Protein AF-A0A8X6TLB6-F1 (afdb_monomer_lite)

pLDDT: mean 74.16, std 19.73, range [37.72, 97.56]

Secondary structure (DSSP, 8-state):
------------------------------------S-----------------SSS------PPPTTHHHHHHHHHHHH----SS-HHHHHHHHHHHHHTT-TT----TTHHHH-

Radius of gyration: 33.36 Å; chains: 1; bounding box: 54×80×88 Å

Organism: Nephila pilipes (NCBI:txid299642)

InterPro domains:
  IPR000164 Histone H3/CENP-A [PR00622] (26-40)
  IPR000164 Histone H3/CENP-A [PR00622] (40-54)
  IPR000164 Histone H3/CENP-A [PR00622] (57-78)
  IPR000164 Histone H3/CENP-A [PR00622] (81-98)
  IPR000164 Histone H3/CENP-A [PR00622] (103-116)
  IPR000164 Histone H3/CENP-A [PS00322] (38-44)
  IPR000164 Histone H3/CENP-A [PTHR11426] (25-114)
  IPR000164 Histone H3/CENP-A [SM00428] (57-116)
  IPR007125 Core Histone H2A/H2B/H3 domain [PF00125] (67-116)
  IPR009072 Histone-fold [G3DSA:1.10.20.10] (25-116)
  IPR009072 Histone-fold [SSF47113] (25-115)

Foldseek 3Di:
DDDDDDDDDDDDDDDDDDDDDDDDDDDDDPDPDPPDDDDDDDDDDDDDDDDDDDPDDDDPPPDDDDPPPVVVVVVVVCVVDPDDPDDLVVLVVVVQVVVCVVPPDDDDDPVVSVVD

Structure (mmCIF, N/CA/C/O backbone):
data_AF-A0A8X6TLB6-F1
#
_entry.id   AF-A0A8X6TLB6-F1
#
loop_
_atom_site.group_PDB
_atom_site.id
_atom_site.type_symbol
_atom_site.label_atom_id
_atom_site.label_alt_id
_atom_site.label_comp_id
_atom_site.label_asym_id
_atom_site.label_entity_id
_atom_site.label_seq_id
_atom_site.pdbx_PDB_ins_code
_atom_site.Cartn_x
_atom_site.Cartn_y
_atom_site.Cartn_z
_atom_site.occupancy
_atom_site.B_iso_or_equiv
_atom_site.auth_seq_id
_atom_site.auth_comp_id
_atom_site.auth_asym_id
_atom_site.auth_atom_id
_atom_site.pdbx_PDB_model_num
ATOM 1 N N . LEU A 1 1 ? 27.037 46.109 16.138 1.00 41.91 1 LEU A N 1
ATOM 2 C CA . LEU A 1 1 ? 25.844 45.888 15.294 1.00 41.91 1 LEU A CA 1
ATOM 3 C C . LEU A 1 1 ? 25.011 44.790 15.940 1.00 41.91 1 LEU A C 1
ATOM 5 O O . LEU A 1 1 ? 25.433 43.645 15.942 1.00 41.91 1 LEU A O 1
ATOM 9 N N . SER A 1 2 ? 24.047 45.209 16.761 1.00 37.72 2 SER A N 1
ATOM 10 C CA . SER A 1 2 ? 22.606 44.969 16.535 1.00 37.72 2 SER A CA 1
ATOM 11 C C . SER A 1 2 ? 22.229 43.531 16.906 1.00 37.72 2 SER A C 1
ATOM 13 O O . SER A 1 2 ? 22.502 42.603 16.161 1.00 37.72 2 SER A O 1
ATOM 15 N N . CYS A 1 3 ? 21.799 43.258 18.138 1.00 39.16 3 CYS A N 1
ATOM 16 C CA . CYS A 1 3 ? 20.465 43.564 18.675 1.00 39.16 3 CYS A CA 1
ATOM 17 C C . CYS A 1 3 ? 19.310 43.264 17.706 1.00 39.16 3 CYS A C 1
ATOM 19 O O . CYS A 1 3 ? 19.128 43.950 16.705 1.00 39.16 3 CYS A O 1
ATOM 21 N N . ASP A 1 4 ? 18.501 42.309 18.169 1.00 43.94 4 ASP A N 1
ATOM 22 C CA . ASP A 1 4 ? 17.037 42.291 18.157 1.00 43.94 4 ASP A CA 1
ATOM 23 C C . ASP A 1 4 ? 16.272 41.961 16.865 1.00 43.94 4 ASP A C 1
ATOM 25 O O . ASP A 1 4 ? 16.185 42.762 15.938 1.00 43.94 4 ASP A O 1
ATOM 29 N N . ARG A 1 5 ? 15.520 40.847 16.910 1.00 44.72 5 ARG A N 1
ATOM 30 C CA . ARG A 1 5 ? 14.085 40.931 17.256 1.00 44.72 5 ARG A CA 1
ATOM 31 C C . ARG A 1 5 ? 13.420 39.568 17.460 1.00 44.72 5 ARG A C 1
ATOM 33 O O . ARG A 1 5 ? 13.235 38.802 16.519 1.00 44.72 5 ARG A O 1
ATOM 40 N N . ARG A 1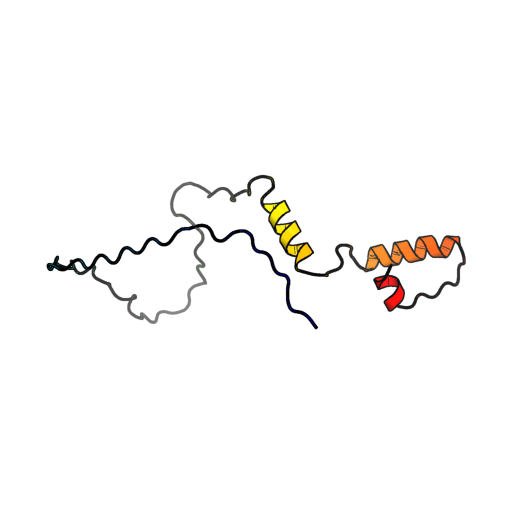 6 ? 12.929 39.336 18.684 1.00 51.91 6 ARG A N 1
ATOM 41 C CA . ARG A 1 6 ? 11.611 38.691 18.888 1.00 51.91 6 ARG A CA 1
ATOM 42 C C . ARG A 1 6 ? 10.505 39.692 18.471 1.00 51.91 6 ARG A C 1
ATOM 44 O O . ARG A 1 6 ? 10.801 40.884 18.392 1.00 51.91 6 ARG A O 1
ATOM 51 N N . PRO A 1 7 ? 9.246 39.273 18.225 1.00 49.97 7 PRO A N 1
ATOM 52 C CA . PRO A 1 7 ? 8.276 39.120 19.328 1.00 49.97 7 PRO A CA 1
ATOM 53 C C . PRO A 1 7 ? 7.376 37.868 19.165 1.00 49.97 7 PRO A C 1
ATOM 55 O O . PRO A 1 7 ? 7.131 37.409 18.061 1.00 49.97 7 PRO A O 1
ATOM 58 N N . HIS A 1 8 ? 6.992 37.133 20.213 1.00 43.62 8 HIS A N 1
ATOM 59 C CA . HIS A 1 8 ? 6.089 37.482 21.323 1.00 43.62 8 HIS A CA 1
ATOM 60 C C . HIS A 1 8 ? 4.609 37.551 20.913 1.00 43.62 8 HIS A C 1
ATOM 62 O O . HIS A 1 8 ? 4.155 38.589 20.462 1.00 43.62 8 HIS A O 1
ATOM 68 N N . VAL A 1 9 ? 3.880 36.451 21.137 1.00 44.78 9 VAL A N 1
ATOM 69 C CA . VAL A 1 9 ? 2.432 36.327 21.418 1.00 44.78 9 VAL A CA 1
ATOM 70 C C . VAL A 1 9 ? 2.210 34.821 21.670 1.00 44.78 9 VAL A C 1
ATOM 72 O O . VAL A 1 9 ? 2.509 34.021 20.803 1.00 44.78 9 VAL A O 1
ATOM 75 N N . PHE A 1 10 ? 1.827 34.278 22.821 1.00 41.34 10 PHE A N 1
ATOM 76 C CA . PHE A 1 10 ? 0.853 34.733 23.792 1.00 41.34 10 PHE A CA 1
ATOM 77 C C . PHE A 1 10 ? 1.151 34.018 25.124 1.00 41.34 10 PHE A C 1
ATOM 79 O O . PHE A 1 10 ? 0.873 32.835 25.314 1.00 41.34 10 PHE A O 1
ATOM 86 N N . THR A 1 11 ? 1.747 34.742 26.061 1.00 56.44 11 THR A N 1
ATOM 87 C CA . THR A 1 11 ? 1.569 34.483 27.486 1.00 56.44 11 THR A CA 1
ATOM 88 C C . THR A 1 11 ? 0.146 34.898 27.836 1.00 56.44 11 THR A C 1
ATOM 90 O O . THR A 1 11 ? -0.133 36.092 27.837 1.00 56.44 11 THR A O 1
ATOM 93 N N . TYR A 1 12 ? -0.748 33.959 28.138 1.00 50.94 12 TYR A N 1
ATOM 94 C CA . TYR A 1 12 ? -1.947 34.274 28.912 1.00 50.94 12 TYR A CA 1
ATOM 95 C C . TYR A 1 12 ? -2.300 33.093 29.823 1.00 50.94 12 TYR A C 1
ATOM 97 O O . TYR A 1 12 ? -2.732 32.041 29.371 1.00 50.94 12 TYR A O 1
ATOM 105 N N . ILE A 1 13 ? -2.012 33.303 31.109 1.00 53.81 13 ILE A N 1
ATOM 106 C CA . ILE A 1 13 ? -2.878 33.013 32.256 1.00 53.81 13 ILE A CA 1
ATOM 107 C C . ILE A 1 13 ? -3.474 31.598 32.312 1.00 53.81 13 ILE A C 1
ATOM 109 O O . ILE A 1 13 ? -4.457 31.306 31.653 1.00 53.81 13 ILE A O 1
ATOM 113 N N . PHE A 1 14 ? -2.955 30.767 33.219 1.00 40.72 14 PHE A N 1
ATOM 114 C CA . PHE A 1 14 ? -3.714 30.373 34.414 1.00 40.72 14 PHE A CA 1
ATOM 115 C C . PHE A 1 14 ? -2.767 29.734 35.436 1.00 40.72 14 PHE A C 1
ATOM 117 O O . PHE A 1 14 ? -2.520 28.531 35.459 1.00 40.72 14 PHE A O 1
ATOM 124 N N . ALA A 1 15 ? -2.238 30.582 36.315 1.00 48.41 15 ALA A N 1
ATOM 125 C CA . ALA A 1 15 ? -1.854 30.151 37.644 1.00 48.41 15 ALA A CA 1
ATOM 126 C C . ALA A 1 15 ? -3.144 29.935 38.449 1.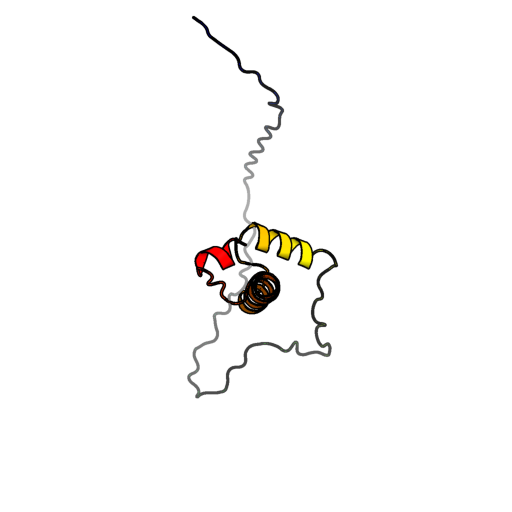00 48.41 15 ALA A C 1
ATOM 128 O O . ALA A 1 15 ? -3.870 30.891 38.708 1.00 48.41 15 ALA A O 1
ATOM 129 N N . PHE A 1 16 ? -3.422 28.704 38.879 1.00 39.78 16 PHE A N 1
ATOM 130 C CA . PHE A 1 16 ? -4.277 28.495 40.045 1.00 39.78 16 PHE A CA 1
ATOM 131 C C . PHE A 1 16 ? -3.664 27.446 40.966 1.00 39.78 16 PHE A C 1
ATOM 133 O O . PHE A 1 16 ? -3.756 26.237 40.763 1.00 39.78 16 PHE A O 1
ATOM 140 N N . ARG A 1 17 ? -2.994 27.970 41.991 1.00 49.84 17 ARG A N 1
ATOM 141 C CA . ARG A 1 17 ? -2.509 27.256 43.164 1.00 49.84 17 ARG A CA 1
ATOM 142 C C . ARG A 1 17 ? -3.713 27.007 44.073 1.00 49.84 17 ARG A C 1
ATOM 144 O O . ARG A 1 17 ? -4.372 27.951 44.491 1.00 49.84 17 ARG A O 1
ATOM 151 N N . SER A 1 18 ? -3.984 25.754 44.414 1.00 41.75 18 SER A N 1
ATOM 152 C CA . SER A 1 18 ? -4.810 25.406 45.574 1.00 41.75 18 SER A CA 1
ATOM 153 C C . SER A 1 18 ? -4.062 24.373 46.402 1.00 41.75 18 SER A C 1
ATOM 155 O O . SER A 1 18 ? -4.244 23.170 46.255 1.00 41.75 18 SER A O 1
ATOM 157 N N . ASP A 1 19 ? -3.186 24.882 47.266 1.00 51.09 19 ASP A N 1
ATOM 158 C CA . ASP A 1 19 ? -2.740 24.165 48.455 1.00 51.09 19 ASP A CA 1
ATOM 159 C C . ASP A 1 19 ? -3.902 24.217 49.458 1.00 51.09 19 ASP A C 1
ATOM 161 O O . ASP A 1 19 ? -4.246 25.278 49.982 1.00 51.09 19 ASP A O 1
ATOM 165 N N . LYS A 1 20 ? -4.572 23.079 49.654 1.00 49.84 20 LYS A N 1
ATOM 166 C CA . LYS A 1 20 ? -5.492 22.866 50.772 1.00 49.84 20 LYS A CA 1
ATOM 167 C C . LYS A 1 20 ? -4.922 21.768 51.657 1.00 49.84 20 LYS A C 1
ATOM 169 O O . LYS A 1 20 ? -5.300 20.604 51.538 1.00 49.84 20 LYS A O 1
ATOM 174 N N . ARG A 1 21 ? -4.068 22.153 52.605 1.00 49.78 21 ARG A N 1
ATOM 175 C CA . ARG A 1 21 ? -3.882 21.388 53.843 1.00 49.78 21 ARG A CA 1
ATOM 176 C C . ARG A 1 21 ? -5.231 21.263 54.557 1.00 49.78 21 ARG A C 1
ATOM 178 O O . ARG A 1 21 ? -5.762 22.244 55.069 1.00 49.78 21 ARG A O 1
ATOM 185 N N . LYS A 1 22 ? -5.776 20.047 54.602 1.00 51.97 22 LYS A N 1
ATOM 186 C CA . LYS A 1 22 ? -6.797 19.633 55.571 1.00 51.97 22 LYS A CA 1
ATOM 187 C C . LYS A 1 22 ? -6.155 18.627 56.528 1.00 51.97 22 LYS A C 1
ATOM 189 O O . LYS A 1 22 ? -5.985 17.468 56.176 1.00 51.97 22 LYS A O 1
ATOM 194 N N . ASN A 1 23 ? -5.816 19.087 57.730 1.00 50.81 23 ASN A N 1
ATOM 195 C CA . ASN A 1 23 ? -5.969 18.274 58.943 1.00 50.81 23 ASN A CA 1
ATOM 196 C C . ASN A 1 23 ? -7.495 18.253 59.214 1.00 50.81 23 ASN A C 1
ATOM 198 O O . ASN A 1 23 ? -8.156 19.236 58.887 1.00 50.81 23 ASN A O 1
ATOM 202 N N . ILE A 1 24 ? -8.175 17.203 59.682 1.00 51.59 24 ILE A N 1
ATOM 203 C CA . ILE A 1 24 ? -7.985 16.391 60.889 1.00 51.59 24 ILE A CA 1
ATOM 204 C C . ILE A 1 24 ? -8.808 15.085 60.722 1.00 51.59 24 ILE A C 1
ATOM 206 O O . ILE A 1 24 ? -9.794 15.064 59.988 1.00 51.59 24 ILE A O 1
ATOM 210 N N . ALA A 1 25 ? -8.448 14.085 61.530 1.00 50.53 25 ALA A N 1
ATOM 211 C CA . ALA A 1 25 ? -9.323 13.102 62.186 1.00 50.53 25 ALA A CA 1
ATOM 212 C C . ALA A 1 25 ? -9.684 11.800 61.441 1.00 50.53 25 ALA A C 1
ATOM 214 O O . ALA A 1 25 ? -10.551 11.732 60.577 1.00 50.53 25 ALA A O 1
ATOM 215 N N . CYS A 1 26 ? -8.996 10.749 61.902 1.00 48.03 26 CYS A N 1
ATOM 216 C CA . CYS A 1 26 ? -9.389 9.344 62.007 1.00 48.03 26 CYS A CA 1
ATOM 217 C C . CYS A 1 26 ? -10.827 9.000 61.576 1.00 48.03 26 CYS A C 1
ATOM 219 O O . CYS A 1 26 ? -11.798 9.363 62.235 1.00 48.03 26 CYS A O 1
ATOM 221 N N . THR A 1 27 ? -10.942 8.181 60.532 1.00 59.34 27 THR A N 1
ATOM 222 C CA . THR A 1 27 ? -12.111 7.327 60.309 1.00 59.34 27 THR A CA 1
ATOM 223 C C . THR A 1 27 ? -11.622 5.888 60.204 1.00 59.34 27 THR A C 1
ATOM 225 O O . THR A 1 27 ? -10.640 5.597 59.518 1.00 59.34 27 THR A O 1
ATOM 228 N N . HIS A 1 28 ? -12.264 4.997 60.961 1.00 60.44 28 HIS A N 1
ATOM 229 C CA . HIS A 1 28 ? -11.957 3.572 61.013 1.00 60.44 28 HIS A CA 1
ATOM 230 C C . HIS A 1 28 ? -11.846 2.985 59.598 1.00 60.44 28 HIS A C 1
ATOM 232 O O . HIS A 1 28 ? -12.826 2.935 58.854 1.00 60.44 28 HIS A O 1
ATOM 238 N N . GLN A 1 29 ? -10.666 2.467 59.247 1.00 62.00 29 GLN A N 1
ATOM 239 C CA . GLN A 1 29 ? -10.565 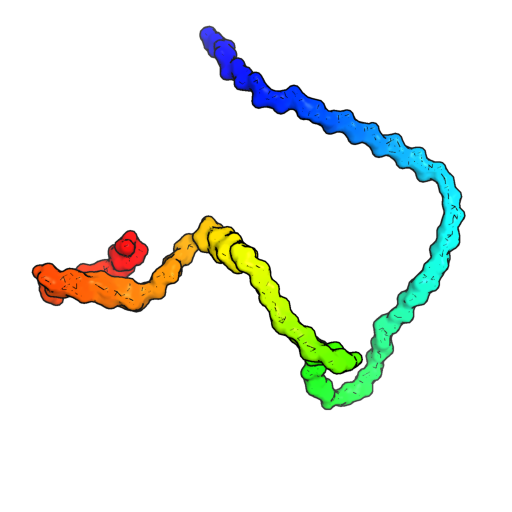1.488 58.172 1.00 62.00 29 GLN A CA 1
ATOM 240 C C . GLN A 1 29 ? -11.341 0.250 58.622 1.00 62.00 29 GLN A C 1
ATOM 242 O O . GLN A 1 29 ? -10.910 -0.473 59.520 1.00 62.00 29 GLN A O 1
ATOM 247 N N . THR A 1 30 ? -12.493 -0.016 58.011 1.00 60.03 30 THR A N 1
ATOM 248 C CA . THR A 1 30 ? -13.055 -1.360 58.087 1.00 60.03 30 THR A CA 1
ATOM 249 C C . THR A 1 30 ? -12.157 -2.256 57.247 1.00 60.03 30 THR A C 1
ATOM 251 O O . THR A 1 30 ? -11.991 -2.071 56.039 1.00 60.03 30 THR A O 1
ATOM 254 N N . ALA A 1 31 ? -11.502 -3.200 57.916 1.00 58.47 31 ALA A N 1
ATOM 255 C CA . ALA A 1 31 ? -10.663 -4.188 57.270 1.00 58.47 31 ALA A CA 1
ATOM 256 C C . ALA A 1 31 ? -11.504 -4.968 56.248 1.00 58.47 31 ALA A C 1
ATOM 258 O O . ALA A 1 31 ? -12.274 -5.863 56.599 1.00 58.47 31 ALA A O 1
ATOM 259 N N . ARG A 1 32 ? -11.349 -4.662 54.955 1.00 64.38 32 ARG A N 1
ATOM 260 C CA . ARG A 1 32 ? -11.734 -5.610 53.910 1.00 64.38 32 ARG A CA 1
ATOM 261 C C . ARG A 1 32 ? -10.773 -6.782 54.023 1.00 64.38 32 ARG A C 1
ATOM 263 O O . ARG A 1 32 ? -9.597 -6.658 53.684 1.00 64.38 32 ARG A O 1
ATOM 270 N N . LYS A 1 33 ? -11.283 -7.904 54.536 1.00 60.62 33 LYS A N 1
ATOM 271 C CA . LYS A 1 33 ? -10.597 -9.196 54.554 1.00 60.62 33 LYS A CA 1
ATOM 272 C C . LYS A 1 33 ? -10.024 -9.453 53.157 1.00 60.62 33 LYS A C 1
ATOM 274 O O . LYS A 1 33 ? -10.768 -9.720 52.218 1.00 60.62 33 LYS A O 1
ATOM 279 N N . ARG A 1 34 ? -8.699 -9.381 53.018 1.00 53.28 34 ARG A N 1
ATOM 280 C CA . ARG A 1 34 ? -7.994 -10.069 51.939 1.00 53.28 34 ARG A CA 1
ATOM 281 C C . ARG A 1 34 ? -7.994 -11.537 52.330 1.00 53.28 34 ARG A C 1
ATOM 283 O O . ARG A 1 34 ? -7.097 -11.987 53.034 1.00 53.28 34 ARG A O 1
ATOM 290 N N . THR A 1 35 ? -9.036 -12.273 51.957 1.00 61.28 35 THR A N 1
ATOM 291 C CA . THR A 1 35 ? -8.922 -13.727 51.975 1.00 61.28 35 THR A CA 1
ATOM 292 C C . THR A 1 35 ? -7.877 -14.086 50.935 1.00 61.28 35 THR A C 1
ATOM 294 O O . THR A 1 35 ? -7.995 -13.764 49.751 1.00 61.28 35 THR A O 1
ATOM 297 N N . GLY A 1 36 ? -6.781 -14.634 51.450 1.00 53.91 36 GLY A N 1
ATOM 298 C CA . GLY A 1 36 ? -5.624 -15.029 50.684 1.00 53.91 36 GLY A CA 1
ATOM 299 C C . GLY A 1 36 ? -6.012 -15.967 49.554 1.00 53.91 36 GLY A C 1
ATOM 300 O O . GLY A 1 36 ? -6.960 -16.751 49.640 1.00 53.91 36 GLY A O 1
ATOM 301 N N . SER A 1 37 ? -5.239 -15.849 48.485 1.00 61.78 37 SER A N 1
ATOM 302 C CA . SER A 1 37 ? -5.027 -16.883 47.485 1.00 61.78 37 SER A CA 1
ATOM 303 C C . SER A 1 37 ? -5.278 -18.290 48.040 1.00 61.78 37 SER A C 1
ATOM 305 O O . SER A 1 37 ? -4.663 -18.691 49.029 1.00 61.78 37 SER A O 1
ATOM 307 N N . LYS A 1 38 ? -6.180 -19.018 47.373 1.00 65.31 38 LYS A N 1
ATOM 308 C CA . LYS A 1 38 ? -6.424 -20.458 47.525 1.00 65.31 38 LYS A CA 1
ATOM 309 C C . LYS A 1 38 ? -5.133 -21.219 47.867 1.00 65.31 38 LYS A C 1
ATOM 311 O O . LYS A 1 38 ? -4.136 -21.086 47.162 1.00 65.31 38 LYS A O 1
ATOM 316 N N . ALA A 1 39 ? -5.190 -22.037 48.916 1.00 69.56 39 ALA A N 1
ATOM 317 C CA . ALA A 1 39 ? -4.111 -22.929 49.335 1.00 69.56 39 ALA A CA 1
ATOM 318 C C . ALA A 1 39 ? -3.692 -23.913 48.214 1.00 69.56 39 ALA A C 1
ATOM 320 O O . ALA A 1 39 ? -4.531 -24.282 47.383 1.00 69.56 39 ALA A O 1
ATOM 321 N N . PRO A 1 40 ? -2.428 -24.385 48.186 1.00 66.56 40 PRO A N 1
ATOM 322 C CA . PRO A 1 40 ? -1.944 -25.251 47.123 1.00 66.56 40 PRO A CA 1
ATOM 323 C C . PRO A 1 40 ? -2.366 -26.694 47.408 1.00 66.56 40 PRO A C 1
ATOM 325 O O . PRO A 1 40 ? -1.732 -27.409 48.181 1.00 66.56 40 PRO A O 1
ATOM 328 N N . ARG A 1 41 ? -3.442 -27.153 46.765 1.00 63.41 41 ARG A N 1
ATOM 329 C CA . ARG A 1 41 ? -3.775 -28.580 46.739 1.00 63.41 41 ARG A CA 1
ATOM 330 C C . ARG A 1 41 ? -3.122 -29.206 45.509 1.00 63.41 41 ARG A C 1
ATOM 332 O O . ARG A 1 41 ? -3.558 -28.963 44.388 1.00 63.41 41 ARG A O 1
ATOM 339 N N . LYS A 1 42 ? -2.082 -30.021 45.713 1.00 67.19 42 LYS A N 1
ATOM 340 C CA . LYS A 1 42 ? -1.590 -30.952 44.687 1.00 67.19 42 LYS A CA 1
ATOM 341 C C . LYS A 1 42 ? -2.696 -31.961 44.383 1.00 67.19 42 LYS A C 1
ATOM 343 O O . LYS A 1 42 ? -2.938 -32.834 45.208 1.00 67.19 42 LYS A O 1
ATOM 348 N N . GLN A 1 43 ? -3.329 -31.854 43.217 1.00 59.56 43 GLN A N 1
ATOM 349 C CA . GLN A 1 43 ? -4.016 -32.962 42.554 1.00 59.56 43 GLN A CA 1
ATOM 350 C C . GLN A 1 43 ? -3.814 -32.857 41.038 1.00 59.56 43 GLN A C 1
ATOM 352 O O . GLN A 1 43 ? -3.671 -31.771 40.481 1.00 59.56 43 GLN A O 1
ATOM 357 N N . LEU A 1 44 ? -3.683 -34.037 40.444 1.00 66.06 44 LEU A N 1
ATOM 358 C CA . LEU A 1 44 ? -3.166 -34.348 39.118 1.00 66.06 44 LEU A CA 1
ATOM 359 C C . LEU A 1 44 ? -3.954 -33.680 37.979 1.00 66.06 44 LEU A C 1
ATOM 361 O O . LEU A 1 44 ? -5.121 -33.333 38.123 1.00 66.06 44 LEU A O 1
ATOM 365 N N . ALA A 1 45 ? -3.256 -33.506 36.856 1.00 69.94 45 ALA A N 1
ATOM 366 C CA . ALA A 1 45 ? -3.655 -32.812 35.638 1.00 69.94 45 ALA A CA 1
ATOM 367 C C . ALA A 1 45 ? -5.149 -32.882 35.273 1.00 69.94 45 ALA A C 1
ATOM 369 O O . ALA A 1 45 ? -5.682 -33.950 34.989 1.00 69.94 45 ALA A O 1
ATOM 370 N N . THR A 1 46 ? -5.763 -31.713 35.085 1.00 60.53 46 THR A N 1
ATOM 371 C CA . THR A 1 46 ? -6.938 -31.558 34.219 1.00 60.53 46 THR A CA 1
ATOM 372 C C . THR A 1 46 ? -6.854 -30.243 33.448 1.00 60.53 46 THR A C 1
ATOM 374 O O . THR A 1 46 ? -6.806 -29.173 34.047 1.00 60.53 46 THR A O 1
ATOM 377 N N . LYS A 1 47 ? -6.795 -30.391 32.117 1.00 62.78 47 LYS A N 1
ATOM 378 C CA . LYS A 1 47 ? -7.121 -29.477 31.004 1.00 62.78 47 LYS A CA 1
ATOM 379 C C . LYS A 1 47 ? -7.211 -27.969 31.292 1.00 62.78 47 LYS A C 1
ATOM 381 O O . LYS A 1 47 ? -7.993 -27.500 32.110 1.00 62.78 47 LYS A O 1
ATOM 386 N N . ALA A 1 48 ? -6.491 -27.204 30.471 1.00 62.47 48 ALA A N 1
ATOM 387 C CA . ALA A 1 48 ? -6.565 -25.752 30.378 1.00 62.47 48 ALA A CA 1
ATOM 388 C C . ALA A 1 48 ? -8.012 -25.249 30.196 1.00 62.47 48 ALA A C 1
ATOM 390 O O . ALA A 1 48 ? -8.553 -25.272 29.094 1.00 62.47 48 ALA A O 1
ATOM 391 N N . ALA A 1 49 ? -8.613 -24.735 31.265 1.00 58.91 49 ALA A N 1
ATOM 392 C CA . ALA A 1 49 ? -9.826 -23.933 31.196 1.00 58.91 49 ALA A CA 1
ATOM 393 C C . ALA A 1 49 ? -9.425 -22.453 31.139 1.00 58.91 49 ALA A C 1
ATOM 395 O O . ALA A 1 49 ? -9.368 -21.761 32.156 1.00 58.91 49 ALA A O 1
ATOM 396 N N . ARG A 1 50 ? -9.091 -21.961 29.938 1.00 64.38 50 ARG A N 1
ATOM 397 C CA . ARG A 1 50 ? -9.060 -20.512 29.701 1.00 64.38 50 ARG A CA 1
ATOM 398 C C . ARG A 1 50 ? -10.503 -20.017 29.759 1.00 64.38 50 ARG A C 1
ATOM 400 O O . ARG A 1 50 ? -11.358 -20.490 29.017 1.00 64.38 50 ARG A O 1
ATOM 407 N N . GLN A 1 51 ? -10.758 -19.107 30.690 1.00 65.62 51 GLN A N 1
ATOM 408 C CA . GLN A 1 51 ? -12.047 -18.465 30.917 1.00 65.62 51 GLN A CA 1
ATOM 409 C C . GLN A 1 51 ? -12.608 -17.891 29.609 1.00 65.62 51 GLN A C 1
ATOM 411 O O . GLN A 1 51 ? -12.037 -16.965 29.044 1.00 65.62 51 GLN A O 1
ATOM 416 N N . SER A 1 52 ? -13.729 -18.434 29.139 1.00 63.72 52 SER A N 1
ATOM 417 C CA . SER A 1 52 ? -14.656 -17.742 28.236 1.00 63.72 52 SER A CA 1
ATOM 418 C C . SER A 1 52 ? -16.011 -18.446 28.261 1.00 63.72 52 SER A C 1
ATOM 420 O O . SER A 1 52 ? -16.362 -19.213 27.376 1.00 63.72 52 SER A O 1
ATOM 422 N N . ALA A 1 53 ? -16.766 -18.208 29.330 1.00 63.94 53 ALA A N 1
ATOM 423 C CA . ALA A 1 53 ? -18.211 -18.393 29.326 1.00 63.94 53 ALA A CA 1
ATOM 424 C C . ALA A 1 53 ? -18.809 -17.546 30.459 1.00 63.94 53 ALA A C 1
ATOM 426 O O . ALA A 1 53 ? -18.534 -17.838 31.627 1.00 63.94 53 ALA A O 1
ATOM 427 N N . PRO A 1 54 ? -19.606 -16.502 30.172 1.00 61.16 54 PRO A N 1
ATOM 428 C CA . PRO A 1 54 ? -20.531 -15.993 31.166 1.00 61.16 54 PRO A CA 1
ATOM 429 C C . PRO A 1 54 ? -21.584 -17.082 31.406 1.00 61.16 54 PRO A C 1
ATOM 431 O O . PRO A 1 54 ? -22.362 -17.434 30.521 1.00 61.16 54 PRO A O 1
ATOM 434 N N . ALA A 1 55 ? -21.577 -17.664 32.602 1.00 64.94 55 ALA A N 1
ATOM 435 C CA . ALA A 1 55 ? -22.636 -18.547 33.061 1.00 64.94 55 ALA A CA 1
ATOM 436 C C . ALA A 1 55 ? -23.891 -17.699 33.316 1.00 64.94 55 ALA A C 1
ATOM 438 O O . ALA A 1 55 ? -24.070 -17.227 34.431 1.00 64.94 55 ALA A O 1
ATOM 439 N N . THR A 1 56 ? -24.665 -17.412 32.259 1.00 62.28 56 THR A N 1
ATOM 440 C CA . THR A 1 56 ? -26.118 -17.120 32.202 1.00 62.28 56 THR A CA 1
ATOM 441 C C . THR A 1 56 ? -26.457 -16.534 30.819 1.00 62.28 56 THR A C 1
ATOM 443 O O . THR A 1 56 ? -26.110 -15.400 30.511 1.00 62.28 56 THR A O 1
ATOM 446 N N . GLY A 1 57 ? -27.145 -17.319 29.984 1.00 67.69 57 GLY A N 1
ATOM 447 C CA . GLY A 1 57 ? -28.229 -16.884 29.083 1.00 67.69 57 GLY A CA 1
ATOM 448 C C . GLY A 1 57 ? -28.002 -15.886 27.936 1.00 67.69 57 GLY A C 1
ATOM 449 O O . GLY A 1 57 ? -28.957 -15.643 27.205 1.00 67.69 57 GLY A O 1
ATOM 450 N N . GLY A 1 58 ? -26.817 -15.314 27.727 1.00 71.31 58 GLY A N 1
ATOM 451 C CA . GLY A 1 58 ? -26.583 -14.373 26.627 1.00 71.31 58 GLY A CA 1
ATOM 452 C C . GLY A 1 58 ? -25.210 -14.563 26.005 1.00 71.31 58 GLY A C 1
ATOM 453 O O . GLY A 1 58 ? -24.196 -14.312 26.648 1.00 71.31 58 GLY A O 1
ATOM 454 N N . VAL A 1 59 ? -25.161 -14.994 24.743 1.00 73.69 59 VAL A N 1
ATOM 455 C CA . VAL A 1 59 ? -23.935 -14.882 23.946 1.00 73.69 59 VAL A CA 1
ATOM 456 C C . VAL A 1 59 ? -23.644 -13.388 23.824 1.00 73.69 59 VAL A C 1
ATOM 458 O O . VAL A 1 59 ? -24.375 -12.681 23.128 1.00 73.69 59 VAL A O 1
ATOM 461 N N . GLU A 1 60 ? -22.626 -12.902 24.541 1.00 76.06 60 GLU A N 1
ATOM 462 C CA . GLU A 1 60 ? -22.097 -11.548 24.368 1.00 76.06 60 GLU A CA 1
ATOM 463 C C . GLU A 1 60 ? -21.867 -11.331 22.873 1.00 76.06 60 GLU A C 1
ATOM 465 O O . GLU A 1 60 ? -21.062 -12.018 22.234 1.00 76.06 60 GLU A O 1
ATOM 470 N N . LYS A 1 61 ? -22.660 -10.430 22.285 1.00 81.25 61 LYS A N 1
ATOM 471 C CA . LYS A 1 61 ? -22.583 -10.150 20.855 1.00 81.25 61 LYS A CA 1
ATOM 472 C C . LYS A 1 61 ? -21.178 -9.618 20.576 1.00 81.25 61 LYS A C 1
ATOM 474 O O . LYS A 1 61 ? -20.729 -8.735 21.308 1.00 81.25 61 LYS A O 1
ATOM 479 N N . PRO A 1 62 ? -20.491 -10.085 19.519 1.00 87.50 62 PRO A N 1
ATOM 480 C CA . PRO A 1 62 ? -19.195 -9.534 19.156 1.00 87.50 62 PRO A CA 1
ATOM 481 C C . PRO A 1 62 ? -19.280 -8.008 19.064 1.00 87.50 62 PRO A C 1
ATOM 483 O O . PRO A 1 62 ? -20.095 -7.466 18.311 1.00 87.50 62 PRO A O 1
ATOM 486 N N . GLN A 1 63 ? -18.470 -7.310 19.864 1.00 87.81 63 GLN A N 1
ATOM 487 C CA . GLN A 1 63 ? -18.492 -5.854 19.903 1.00 87.81 63 GLN A CA 1
ATOM 488 C C . GLN A 1 63 ? -18.058 -5.308 18.539 1.00 87.81 63 GLN A C 1
ATOM 490 O O . GLN A 1 63 ? -16.896 -5.415 18.143 1.00 87.81 63 GLN A O 1
ATOM 495 N N . ARG A 1 64 ? -18.996 -4.691 17.817 1.00 93.00 64 ARG A N 1
ATOM 496 C CA . ARG A 1 64 ? -18.710 -4.010 16.553 1.00 93.00 64 ARG A CA 1
ATOM 497 C C . ARG A 1 64 ? -18.231 -2.587 16.827 1.00 93.00 64 ARG A C 1
ATOM 499 O O . ARG A 1 64 ? -18.844 -1.849 17.598 1.00 93.00 64 ARG A O 1
ATOM 506 N N . TYR A 1 65 ? -17.145 -2.187 16.172 1.00 94.00 65 TYR A N 1
ATOM 507 C CA . TYR A 1 65 ? -16.670 -0.806 16.226 1.00 94.00 65 TYR A CA 1
ATOM 508 C C . TYR A 1 65 ? -17.644 0.150 15.535 1.00 94.00 65 TYR A C 1
ATOM 510 O O . TYR A 1 65 ? -18.306 -0.207 14.557 1.00 94.00 65 TYR A O 1
ATOM 518 N N . ARG A 1 66 ? -17.684 1.395 16.018 1.00 94.94 66 ARG A N 1
ATOM 519 C CA . ARG A 1 66 ? -18.411 2.476 15.350 1.00 94.94 66 ARG A CA 1
ATOM 520 C C . ARG A 1 66 ? -17.771 2.769 13.984 1.00 94.94 66 ARG A C 1
ATOM 522 O O . ARG A 1 66 ? -16.543 2.649 13.861 1.00 94.94 66 ARG A O 1
ATOM 529 N N . PRO A 1 67 ? -18.559 3.172 12.971 1.00 95.81 67 PRO A N 1
ATOM 530 C CA . PRO A 1 67 ? -17.999 3.618 11.698 1.00 95.81 67 PRO A CA 1
ATOM 531 C C . PRO A 1 67 ? -16.952 4.719 11.940 1.00 95.81 67 PRO A C 1
ATOM 533 O O . PRO A 1 67 ? -17.059 5.499 12.885 1.00 95.81 67 PRO A O 1
ATOM 536 N N . GLY A 1 68 ? -15.876 4.716 11.154 1.00 96.25 68 GLY A N 1
ATOM 537 C CA . GLY A 1 68 ? -14.742 5.636 11.315 1.00 96.25 68 GLY A CA 1
ATOM 538 C C . GLY A 1 68 ? -13.706 5.233 12.375 1.00 96.25 68 GLY A C 1
ATOM 539 O O . GLY A 1 68 ? -12.538 5.581 12.234 1.00 96.25 68 GLY A O 1
ATOM 540 N N . THR A 1 69 ? -14.057 4.427 13.386 1.00 96.50 69 THR A N 1
ATOM 541 C CA . THR A 1 69 ? -13.089 4.018 14.431 1.00 96.50 69 THR A CA 1
ATOM 542 C C . THR A 1 69 ? -11.960 3.153 13.865 1.00 96.50 69 THR A C 1
ATOM 544 O O . THR A 1 69 ? -10.794 3.342 14.210 1.00 96.50 69 THR A O 1
ATOM 547 N N . VAL A 1 70 ? -12.291 2.217 12.970 1.00 96.38 70 VAL A N 1
ATOM 548 C CA . VAL A 1 70 ? -11.294 1.352 12.317 1.00 96.38 70 VAL A CA 1
ATOM 549 C C . VAL A 1 70 ? -10.446 2.150 11.323 1.00 96.38 70 VAL A C 1
ATOM 551 O O . VAL A 1 70 ? -9.225 2.038 11.363 1.00 96.38 70 VAL A O 1
ATOM 554 N N . ALA A 1 71 ? -11.067 3.039 10.542 1.00 97.12 71 ALA A N 1
ATOM 555 C CA . ALA A 1 71 ? -10.369 3.891 9.578 1.00 97.12 71 ALA A CA 1
ATOM 556 C C . ALA A 1 71 ? -9.324 4.799 10.252 1.00 97.12 71 ALA A C 1
ATOM 558 O O . ALA A 1 71 ? -8.173 4.839 9.831 1.00 97.12 71 ALA A O 1
ATOM 55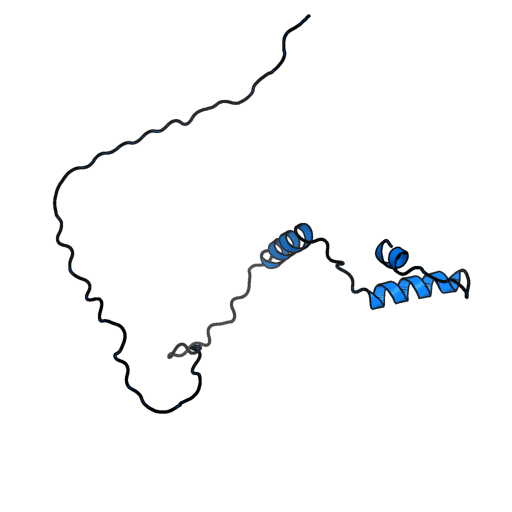9 N N . LEU A 1 72 ? -9.672 5.468 11.359 1.00 97.56 72 LEU A N 1
ATOM 560 C CA . LEU A 1 72 ? -8.717 6.302 12.103 1.00 97.56 72 LEU A CA 1
ATOM 561 C C . LEU A 1 72 ? -7.549 5.487 12.676 1.00 97.56 72 LEU A C 1
ATOM 563 O O . LEU A 1 72 ? -6.423 5.981 12.756 1.00 97.56 72 LEU A O 1
ATOM 567 N N . ARG A 1 73 ? -7.798 4.234 13.076 1.00 96.75 73 ARG A N 1
ATOM 568 C CA . ARG A 1 73 ? -6.749 3.322 13.544 1.00 96.75 73 ARG A CA 1
ATOM 569 C C . ARG A 1 73 ? -5.813 2.912 12.404 1.00 96.75 73 ARG A C 1
ATOM 571 O O . ARG A 1 73 ? -4.604 2.880 12.614 1.00 96.75 73 ARG A O 1
ATOM 578 N N . GLU A 1 74 ? -6.353 2.626 11.224 1.00 96.44 74 GLU A N 1
ATOM 579 C CA . GLU A 1 74 ? -5.582 2.286 10.022 1.00 96.44 74 GLU A CA 1
ATOM 580 C C . GLU A 1 74 ? -4.741 3.469 9.531 1.00 96.44 74 GLU A C 1
ATOM 582 O O . GLU A 1 74 ? -3.541 3.300 9.332 1.00 96.44 74 GLU A O 1
ATOM 587 N N . ILE A 1 75 ? -5.308 4.680 9.468 1.00 97.19 75 ILE A N 1
ATOM 588 C CA . ILE A 1 75 ? -4.575 5.911 9.118 1.00 97.19 75 ILE A CA 1
ATOM 589 C C . ILE A 1 75 ? -3.378 6.104 10.055 1.00 97.19 75 ILE A C 1
ATOM 591 O O . ILE A 1 75 ? -2.245 6.253 9.601 1.00 97.19 75 ILE A O 1
ATOM 595 N N . ARG A 1 76 ? -3.599 6.017 11.374 1.00 97.19 76 ARG A N 1
ATOM 596 C CA . ARG A 1 76 ? -2.517 6.139 12.365 1.00 97.19 76 ARG A CA 1
ATOM 597 C C . ARG A 1 76 ? -1.459 5.041 12.216 1.00 97.19 76 ARG A C 1
ATOM 599 O O . ARG A 1 76 ? -0.282 5.308 12.437 1.00 97.19 76 ARG A O 1
ATOM 606 N N . ARG A 1 77 ? -1.852 3.812 11.862 1.00 96.75 77 ARG A N 1
ATOM 607 C CA . ARG A 1 77 ? -0.922 2.691 11.644 1.00 96.75 77 ARG A CA 1
ATOM 608 C C . ARG A 1 77 ? -0.049 2.918 10.405 1.00 96.75 77 ARG A C 1
ATOM 610 O O . ARG A 1 77 ? 1.172 2.797 10.507 1.00 96.75 77 ARG A O 1
ATOM 617 N N . TYR A 1 78 ? -0.652 3.246 9.264 1.00 96.56 78 TYR A N 1
ATOM 618 C CA . TYR A 1 78 ? 0.059 3.412 7.992 1.00 96.56 78 TYR A CA 1
ATOM 619 C C . TYR A 1 78 ? 0.872 4.701 7.915 1.00 96.56 78 TYR A C 1
ATOM 621 O O . TYR A 1 78 ? 1.842 4.755 7.181 1.00 96.56 78 TYR A O 1
ATOM 629 N N . GLN A 1 79 ? 0.537 5.723 8.699 1.00 96.31 79 GLN A N 1
ATOM 630 C CA . GLN A 1 79 ? 1.381 6.917 8.814 1.00 96.31 79 GLN A CA 1
ATOM 631 C C . GLN A 1 79 ? 2.563 6.715 9.772 1.00 96.31 79 GLN A C 1
ATOM 633 O O . GLN A 1 79 ? 3.563 7.420 9.675 1.00 96.31 79 GLN A O 1
ATOM 638 N N . LYS A 1 80 ? 2.467 5.758 10.705 1.00 97.00 80 LYS A N 1
ATOM 639 C CA . LYS A 1 80 ? 3.555 5.425 11.639 1.00 97.00 80 LYS A CA 1
ATOM 640 C C . LYS A 1 80 ? 4.593 4.477 11.032 1.00 97.00 80 LYS A C 1
ATOM 642 O O . LYS A 1 80 ? 5.738 4.467 11.472 1.00 97.00 80 LYS A O 1
ATOM 647 N N . SER A 1 81 ? 4.187 3.646 10.078 1.00 95.56 81 SER A N 1
ATOM 648 C CA . SER A 1 81 ? 5.037 2.638 9.436 1.00 95.56 81 SER A CA 1
ATOM 649 C C . SER A 1 81 ? 5.216 2.954 7.956 1.00 95.56 81 SER A C 1
ATOM 651 O O . SER A 1 81 ? 4.357 3.573 7.351 1.00 95.56 81 SER A O 1
ATOM 653 N N . THR A 1 82 ? 6.327 2.527 7.361 1.00 93.94 82 THR A N 1
ATOM 654 C CA . THR A 1 82 ? 6.630 2.745 5.934 1.00 93.94 82 THR A CA 1
ATOM 655 C C . THR A 1 82 ? 6.609 1.429 5.150 1.00 93.94 82 THR A C 1
ATOM 657 O O . THR A 1 82 ? 7.417 1.201 4.250 1.00 93.94 82 THR A O 1
ATOM 660 N N . GLU A 1 83 ? 5.708 0.516 5.526 1.00 93.31 83 GLU A N 1
ATOM 661 C CA . GLU A 1 83 ? 5.525 -0.749 4.813 1.00 93.31 83 GLU A CA 1
ATOM 662 C C . GLU A 1 83 ? 4.797 -0.541 3.478 1.00 93.31 83 GLU A C 1
ATOM 664 O O . GLU A 1 83 ? 3.958 0.347 3.337 1.00 93.31 83 GLU A O 1
ATOM 669 N N . LEU A 1 84 ? 5.121 -1.370 2.482 1.00 92.69 84 LEU A N 1
ATOM 670 C CA . LEU A 1 84 ? 4.427 -1.341 1.196 1.00 92.69 84 LEU A CA 1
ATOM 671 C C . LEU A 1 84 ? 2.974 -1.777 1.405 1.00 92.69 84 LEU A C 1
ATOM 673 O O . LEU A 1 84 ? 2.719 -2.873 1.905 1.00 92.69 84 LEU A O 1
ATOM 677 N N . LEU A 1 85 ? 2.030 -0.931 0.995 1.00 93.69 85 LEU A N 1
ATOM 678 C CA . LEU A 1 85 ? 0.597 -1.219 1.113 1.00 93.69 85 LEU A CA 1
ATOM 679 C C . LEU A 1 85 ? 0.131 -2.269 0.094 1.00 93.69 85 LEU A C 1
ATOM 681 O O . LEU A 1 85 ? -0.837 -2.989 0.331 1.00 93.69 85 LEU A O 1
ATOM 685 N N . ILE A 1 86 ? 0.844 -2.375 -1.029 1.00 94.56 86 ILE A N 1
ATOM 686 C CA . ILE A 1 86 ? 0.580 -3.333 -2.101 1.00 94.56 86 ILE A CA 1
ATOM 687 C C . ILE A 1 86 ? 1.541 -4.520 -1.954 1.00 94.56 86 ILE A C 1
ATOM 689 O O . ILE A 1 86 ? 2.724 -4.365 -1.644 1.00 94.56 86 ILE A O 1
ATOM 693 N N . ARG A 1 87 ? 1.035 -5.739 -2.179 1.00 95.25 87 ARG A N 1
ATOM 694 C CA . ARG A 1 87 ? 1.862 -6.955 -2.158 1.00 95.25 87 ARG A CA 1
ATOM 695 C C . ARG A 1 87 ? 2.908 -6.907 -3.278 1.00 95.25 87 ARG A C 1
ATOM 697 O O . ARG A 1 87 ? 2.593 -6.566 -4.412 1.00 95.25 87 ARG A O 1
ATOM 704 N N . LYS A 1 88 ? 4.131 -7.357 -2.982 1.00 93.12 88 LYS A N 1
ATOM 705 C CA . LYS A 1 88 ? 5.273 -7.272 -3.913 1.00 93.12 88 LYS A CA 1
ATOM 706 C C . LYS A 1 88 ? 5.087 -8.064 -5.213 1.00 93.12 88 LYS A C 1
ATOM 708 O O . LYS A 1 88 ? 5.391 -7.551 -6.279 1.00 93.12 88 LYS A O 1
ATOM 713 N N . LEU A 1 89 ? 4.595 -9.303 -5.129 1.00 94.56 89 LEU A N 1
ATOM 714 C CA . LEU A 1 89 ? 4.487 -10.197 -6.288 1.00 94.56 89 LEU A CA 1
ATOM 715 C C . LEU A 1 89 ? 3.508 -9.704 -7.373 1.00 94.56 89 LEU A C 1
ATOM 717 O O . LEU A 1 89 ? 3.938 -9.616 -8.520 1.00 94.56 89 LEU A O 1
ATOM 721 N N . PRO A 1 90 ? 2.245 -9.338 -7.061 1.00 96.06 90 PRO A N 1
ATOM 722 C CA . PRO A 1 90 ? 1.335 -8.839 -8.092 1.00 96.06 90 PRO A CA 1
ATOM 723 C C . PRO A 1 90 ? 1.819 -7.518 -8.699 1.00 96.06 90 PRO A C 1
ATOM 725 O O . PRO A 1 90 ? 1.730 -7.347 -9.906 1.00 96.06 90 PRO A O 1
ATOM 728 N N . PHE A 1 91 ? 2.408 -6.619 -7.901 1.00 95.88 91 PHE A N 1
ATOM 729 C CA . PHE A 1 91 ? 2.985 -5.378 -8.423 1.00 95.88 91 PHE A CA 1
ATOM 730 C C . PHE A 1 91 ? 4.154 -5.641 -9.385 1.00 95.88 91 PHE A C 1
ATOM 732 O O . PHE A 1 91 ? 4.210 -5.081 -10.473 1.00 95.88 91 PHE A O 1
ATOM 739 N N . GLN A 1 92 ? 5.048 -6.568 -9.036 1.00 94.25 92 GLN A N 1
ATOM 740 C CA . GLN A 1 92 ? 6.148 -6.976 -9.909 1.00 94.25 92 GLN A CA 1
ATOM 741 C C . GLN A 1 92 ? 5.659 -7.587 -11.232 1.00 94.25 92 GLN A C 1
ATOM 743 O O . GLN A 1 92 ? 6.299 -7.379 -12.262 1.00 94.25 92 GLN A O 1
ATOM 748 N N . TRP A 1 93 ? 4.579 -8.374 -11.212 1.00 95.38 93 TRP A N 1
ATOM 749 C CA . TRP A 1 93 ? 4.001 -8.942 -12.433 1.00 95.38 93 TRP A CA 1
ATOM 750 C C . TRP A 1 93 ? 3.429 -7.859 -13.343 1.00 95.38 93 TRP A C 1
ATOM 752 O O . TRP A 1 93 ? 3.769 -7.855 -14.520 1.00 95.38 93 TRP A O 1
ATOM 762 N N . LEU A 1 94 ? 2.698 -6.890 -12.787 1.00 95.00 94 LEU A N 1
ATOM 763 C CA . LEU A 1 94 ? 2.179 -5.745 -13.545 1.00 95.00 94 LEU A CA 1
ATOM 764 C C . LEU A 1 94 ? 3.299 -4.931 -14.208 1.00 95.00 94 LEU A C 1
ATOM 766 O O . LEU A 1 94 ? 3.208 -4.574 -15.377 1.00 95.00 94 LEU A O 1
ATOM 770 N N . VAL A 1 95 ? 4.399 -4.682 -13.490 1.00 94.31 95 VAL A N 1
ATOM 771 C CA . VAL A 1 95 ? 5.559 -3.970 -14.055 1.00 94.31 95 VAL A CA 1
ATOM 772 C C . VAL A 1 95 ? 6.165 -4.736 -15.239 1.00 94.31 95 VAL A C 1
ATOM 774 O O . VAL A 1 95 ? 6.595 -4.121 -16.212 1.00 94.31 95 VAL A O 1
ATOM 777 N N . ARG A 1 96 ? 6.200 -6.074 -15.181 1.00 93.75 96 ARG A N 1
ATOM 778 C CA . ARG A 1 96 ? 6.727 -6.912 -16.271 1.00 93.75 96 ARG A CA 1
ATOM 779 C C . ARG A 1 96 ? 5.781 -6.989 -17.461 1.00 93.75 96 ARG A C 1
ATOM 781 O O . ARG A 1 96 ? 6.269 -6.978 -18.582 1.00 93.75 96 ARG A O 1
ATOM 788 N N . GLU A 1 97 ? 4.479 -7.054 -17.212 1.00 94.31 97 GLU A N 1
ATOM 789 C CA . GLU A 1 97 ? 3.441 -7.034 -18.245 1.00 94.31 97 GLU A CA 1
ATOM 790 C C . GLU A 1 97 ? 3.560 -5.766 -19.096 1.00 94.31 97 GLU A C 1
ATOM 792 O O . GLU A 1 97 ? 3.797 -5.858 -20.294 1.00 94.31 97 GLU A O 1
ATOM 797 N N . ILE A 1 98 ? 3.574 -4.594 -18.456 1.00 95.06 98 ILE A N 1
ATOM 798 C CA . ILE A 1 98 ? 3.711 -3.303 -19.146 1.00 95.06 98 ILE A CA 1
ATOM 799 C C . ILE A 1 98 ? 5.049 -3.201 -19.893 1.00 95.06 98 ILE A C 1
ATOM 801 O O . ILE A 1 98 ? 5.121 -2.660 -20.991 1.00 95.06 98 ILE A O 1
ATOM 805 N N . ALA A 1 99 ? 6.141 -3.699 -19.307 1.00 93.62 99 ALA A N 1
ATOM 806 C CA . ALA A 1 99 ? 7.461 -3.628 -19.932 1.00 93.62 99 ALA A CA 1
ATOM 807 C C . ALA A 1 99 ? 7.581 -4.501 -21.188 1.00 93.62 99 ALA A C 1
ATOM 809 O O . ALA A 1 99 ? 8.290 -4.126 -22.128 1.00 93.62 99 ALA A O 1
ATOM 810 N N . GLN A 1 100 ? 6.888 -5.642 -21.198 1.00 92.44 100 GLN A N 1
ATOM 811 C CA . GLN A 1 100 ? 6.875 -6.574 -22.319 1.00 92.44 100 GLN A CA 1
ATOM 812 C C . GLN A 1 100 ? 6.307 -5.923 -23.586 1.00 92.44 100 GLN A C 1
ATOM 814 O O . GLN A 1 100 ? 6.813 -6.197 -24.674 1.00 92.44 100 GLN A O 1
ATOM 819 N N . ASP A 1 101 ? 5.331 -5.021 -23.439 1.00 93.31 101 ASP A N 1
ATOM 820 C CA . ASP A 1 101 ? 4.711 -4.291 -24.553 1.00 93.31 101 ASP A CA 1
ATOM 821 C C . ASP A 1 101 ? 5.694 -3.353 -25.275 1.00 93.31 101 ASP A C 1
ATOM 823 O O . ASP A 1 101 ? 5.495 -3.014 -26.441 1.00 93.31 101 ASP A O 1
ATOM 827 N N . PHE A 1 102 ? 6.779 -2.944 -24.608 1.00 89.81 102 PHE A N 1
ATOM 828 C CA . PHE A 1 102 ? 7.801 -2.079 -25.197 1.00 89.81 102 PHE A CA 1
ATOM 829 C C . PHE A 1 102 ? 8.958 -2.872 -25.817 1.00 89.81 102 PHE A C 1
ATOM 831 O O . PHE A 1 102 ? 9.330 -2.613 -26.962 1.00 89.81 102 PHE A O 1
ATOM 838 N N . LYS A 1 103 ? 9.567 -3.805 -25.067 1.00 86.56 103 LYS A N 1
ATOM 839 C CA . LYS A 1 103 ? 10.617 -4.725 -25.552 1.00 86.56 103 LYS A CA 1
ATOM 840 C C . LYS A 1 103 ? 10.614 -6.014 -24.732 1.00 86.56 103 LYS A C 1
ATOM 842 O O . LYS A 1 103 ? 10.511 -5.980 -23.511 1.00 86.56 103 LYS A O 1
ATOM 847 N N . THR A 1 104 ? 10.848 -7.144 -25.392 1.00 85.44 104 THR A N 1
ATOM 848 C CA . THR A 1 104 ? 10.754 -8.480 -24.779 1.00 85.44 104 THR A CA 1
ATOM 849 C C . THR A 1 104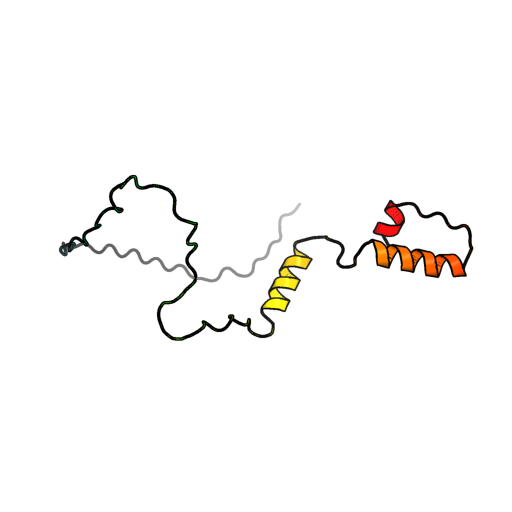 ? 11.896 -8.839 -23.818 1.00 85.44 104 THR A C 1
ATOM 851 O O . THR A 1 104 ? 11.753 -9.775 -23.038 1.00 85.44 104 THR A O 1
ATOM 854 N N . ASP A 1 105 ? 13.012 -8.098 -23.832 1.00 85.06 105 ASP A N 1
ATOM 855 C CA . ASP A 1 105 ? 14.262 -8.499 -23.157 1.00 85.06 105 ASP A CA 1
ATOM 856 C C . ASP A 1 105 ? 14.628 -7.633 -21.934 1.00 85.06 105 ASP A C 1
ATOM 858 O O . ASP A 1 105 ? 15.784 -7.599 -21.494 1.00 85.06 105 ASP A O 1
ATOM 862 N N . PHE A 1 106 ? 13.668 -6.904 -21.353 1.00 89.38 106 PHE A N 1
ATOM 863 C CA . PHE A 1 106 ? 13.945 -6.056 -20.192 1.00 89.38 106 PHE A CA 1
ATOM 864 C C . PHE A 1 106 ? 14.324 -6.868 -18.945 1.00 89.38 106 PHE A C 1
ATOM 866 O O . PHE A 1 106 ? 13.574 -7.705 -18.435 1.00 89.38 106 PHE A O 1
ATOM 873 N N . ARG A 1 107 ? 15.496 -6.554 -18.381 1.00 90.44 107 ARG A N 1
ATOM 874 C CA . ARG A 1 107 ? 15.959 -7.086 -17.095 1.00 90.44 107 ARG A CA 1
ATOM 875 C C . ARG A 1 107 ? 15.851 -6.006 -16.029 1.00 90.44 107 ARG A C 1
ATOM 877 O O . ARG A 1 107 ? 16.493 -4.966 -16.119 1.00 90.44 107 ARG A O 1
ATOM 884 N N . PHE A 1 108 ? 15.061 -6.281 -14.998 1.00 89.06 108 PHE A N 1
ATOM 885 C CA . PHE A 1 108 ? 14.880 -5.375 -13.869 1.00 89.06 108 PHE A CA 1
ATOM 886 C C . PHE A 1 108 ? 15.850 -5.692 -12.735 1.00 89.06 108 PHE A C 1
ATOM 888 O O . PHE A 1 108 ? 15.975 -6.845 -12.314 1.00 89.06 108 PHE A O 1
ATOM 895 N N . GLN A 1 109 ? 16.480 -4.652 -12.191 1.00 94.38 109 GLN A N 1
ATOM 896 C CA . GLN A 1 109 ? 17.154 -4.732 -10.901 1.00 94.38 109 GLN A CA 1
ATOM 897 C C . GLN A 1 109 ? 16.107 -4.841 -9.781 1.00 94.38 109 GLN A C 1
ATOM 899 O O . GLN A 1 109 ? 15.043 -4.220 -9.833 1.00 94.38 109 GLN A O 1
ATOM 904 N N . SER A 1 110 ? 16.409 -5.619 -8.740 1.00 90.06 110 SER A N 1
ATOM 905 C CA . SER A 1 110 ? 15.487 -5.850 -7.619 1.00 90.06 110 SER A CA 1
ATOM 906 C C . SER A 1 110 ? 15.164 -4.582 -6.816 1.00 90.06 110 SER A C 1
ATOM 908 O O . SER A 1 110 ? 14.056 -4.455 -6.299 1.00 90.06 110 SER A O 1
ATOM 910 N N . SER A 1 111 ? 16.099 -3.631 -6.724 1.00 92.12 111 SER A N 1
ATOM 911 C CA . SER A 1 111 ? 15.878 -2.329 -6.083 1.00 92.12 111 SER A CA 1
ATOM 912 C C . SER A 1 111 ? 14.937 -1.438 -6.890 1.00 92.12 111 SER A C 1
ATOM 914 O O . SER A 1 111 ? 14.082 -0.790 -6.296 1.00 92.12 111 SER A O 1
ATOM 916 N N . SER A 1 112 ? 15.039 -1.440 -8.221 1.00 90.31 112 SER A N 1
ATOM 917 C CA . SER A 1 112 ? 14.221 -0.591 -9.094 1.00 90.31 112 SER A CA 1
ATOM 918 C C . SER A 1 112 ? 12.731 -0.907 -8.970 1.00 90.31 112 SER A C 1
ATOM 920 O O . SER A 1 112 ? 11.928 0.006 -8.831 1.00 90.31 112 SER A O 1
ATOM 922 N N . VAL A 1 113 ? 12.361 -2.192 -8.906 1.00 90.75 113 VAL A N 1
ATOM 923 C CA . VAL A 1 113 ? 10.954 -2.619 -8.735 1.00 90.75 113 VAL A CA 1
ATOM 924 C C . VAL A 1 113 ? 10.373 -2.202 -7.376 1.00 90.75 113 VAL A C 1
ATOM 926 O O . VAL A 1 113 ? 9.164 -2.131 -7.226 1.00 90.75 113 VAL A O 1
ATOM 929 N N . LYS A 1 114 ? 11.208 -1.931 -6.365 1.00 90.69 114 LYS A N 1
ATOM 930 C CA . LYS A 1 114 ? 10.754 -1.452 -5.047 1.00 90.69 114 LYS A CA 1
ATOM 931 C C . LYS A 1 114 ? 10.506 0.064 -5.020 1.00 90.69 114 LYS A C 1
ATOM 933 O O . LYS A 1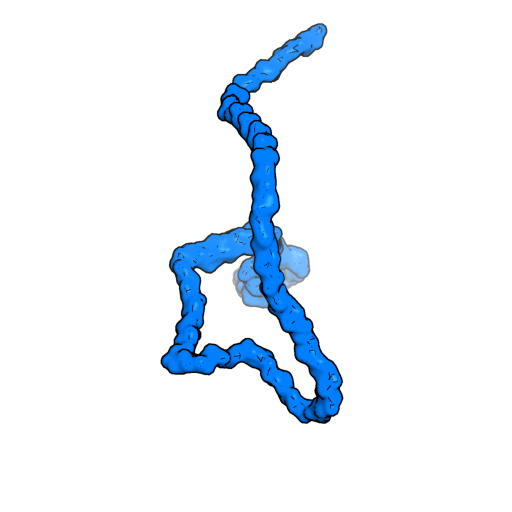 114 ? 9.844 0.539 -4.103 1.00 90.69 114 LYS A O 1
ATOM 938 N N . VAL A 1 115 ? 11.129 0.802 -5.939 1.00 91.31 115 VAL A N 1
ATOM 939 C CA . VAL A 1 115 ? 11.057 2.270 -6.016 1.00 91.31 115 VAL A CA 1
ATOM 940 C C . VAL A 1 115 ? 9.897 2.730 -6.899 1.00 91.31 115 VAL A C 1
ATOM 942 O O . VAL A 1 115 ? 9.341 3.791 -6.628 1.00 91.31 115 VAL A O 1
ATOM 945 N N . LEU A 1 116 ? 9.557 1.945 -7.927 1.00 87.31 116 LEU A N 1
ATOM 946 C CA . LEU A 1 116 ? 8.326 2.098 -8.708 1.00 87.31 116 LEU A CA 1
ATOM 947 C C . LEU A 1 116 ? 7.092 1.896 -7.820 1.00 87.31 116 LEU A C 1
ATOM 949 O O . LEU A 1 116 ? 6.088 2.593 -8.076 1.00 87.31 116 LEU A O 1
#

Sequence (116 aa):
LSCDRRPHVFTYIFAFRSDKRKNIACTHQTARKRTGSKAPRKQLATKAARQSAPATGGVEKPQRYRPGTVALREIRRYQKSTELLIRKLPFQWLVREIAQDFKTDFRFQSSSVKVL